Protein AF-A0A2E5KUP2-F1 (afdb_monomer_lite)

Sequence (102 aa):
MGLCLLFLVRRNLLQVDMTFPLFLGIVILGFASMSDTFIHSVAASLGIVVAPFAIVLIAITLLLALVTLLAIAYSHLRRRQIMLVRYLARLQLDGQEAARKQ

pLDDT: mean 78.61, std 13.16, range [45.0, 93.38]

Structure (mmCIF, N/CA/C/O backbone):
data_AF-A0A2E5KUP2-F1
#
_entry.id   AF-A0A2E5KUP2-F1
#
loop_
_atom_s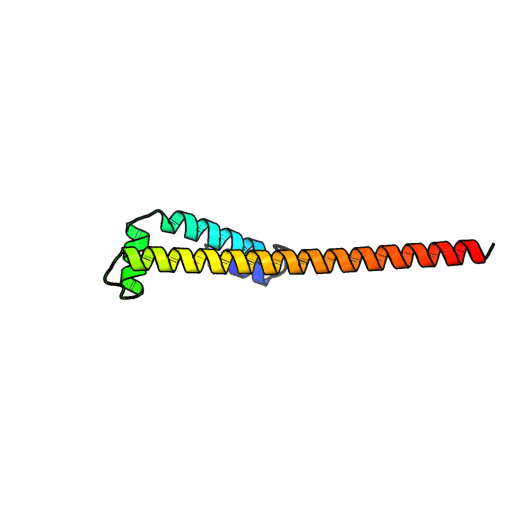ite.group_PDB
_atom_site.id
_atom_site.type_symbol
_atom_site.label_atom_id
_atom_site.label_alt_id
_atom_site.label_comp_id
_atom_site.label_asym_id
_atom_site.label_entity_id
_atom_site.label_seq_id
_atom_site.pdbx_PDB_ins_code
_atom_site.Cartn_x
_atom_site.Cartn_y
_atom_site.Cartn_z
_atom_site.occupancy
_atom_site.B_iso_or_equiv
_atom_site.auth_seq_id
_atom_site.auth_comp_id
_atom_site.auth_asym_id
_atom_site.auth_atom_id
_atom_site.pdbx_PDB_model_num
ATOM 1 N N . MET A 1 1 ? -10.933 -2.515 -19.654 1.0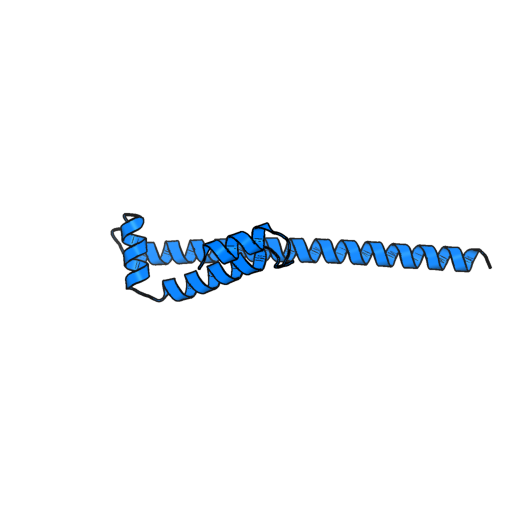0 47.47 1 MET A N 1
ATOM 2 C CA . MET A 1 1 ? -10.966 -3.423 -18.481 1.00 47.47 1 MET A CA 1
ATOM 3 C C . MET A 1 1 ? -10.795 -2.682 -17.148 1.00 47.47 1 MET A C 1
ATOM 5 O O . MET A 1 1 ? -11.661 -2.835 -16.299 1.00 47.47 1 MET A O 1
ATOM 9 N N . GLY A 1 2 ? -9.790 -1.808 -16.965 1.00 50.09 2 GLY A N 1
ATOM 10 C CA . GLY A 1 2 ? -9.592 -1.062 -15.700 1.00 50.09 2 GLY A CA 1
ATOM 11 C C . GLY A 1 2 ? -10.721 -0.095 -15.292 1.00 50.09 2 GLY A C 1
ATOM 12 O O . GLY A 1 2 ? -11.024 0.039 -14.110 1.00 50.09 2 GLY A O 1
ATOM 13 N N . LEU A 1 3 ? -11.422 0.506 -16.262 1.00 55.19 3 LEU A N 1
ATOM 14 C CA . LEU A 1 3 ? -12.580 1.378 -15.998 1.00 55.19 3 LEU A CA 1
ATOM 15 C C . LEU A 1 3 ? -13.778 0.634 -15.385 1.00 55.19 3 LEU A C 1
ATOM 17 O O . LEU A 1 3 ? -14.537 1.225 -14.624 1.00 55.19 3 LEU A O 1
ATOM 21 N N . CYS A 1 4 ? -13.922 -0.667 -15.661 1.00 54.34 4 CYS A N 1
ATOM 22 C CA . CYS A 1 4 ? -15.015 -1.473 -15.114 1.00 54.34 4 CYS A CA 1
ATOM 23 C C . CYS A 1 4 ? -14.808 -1.734 -13.611 1.00 54.34 4 CYS A C 1
ATOM 25 O O . CYS A 1 4 ? -15.742 -1.616 -12.822 1.00 54.34 4 CYS A O 1
ATOM 27 N N . LEU A 1 5 ? -13.556 -1.974 -13.196 1.00 55.44 5 LEU A N 1
ATOM 28 C CA . LEU A 1 5 ? -13.180 -2.117 -11.785 1.00 55.44 5 LEU A CA 1
ATOM 29 C C . LEU A 1 5 ? -13.374 -0.810 -11.002 1.00 55.44 5 LEU A C 1
ATOM 31 O O . LEU A 1 5 ? -13.946 -0.832 -9.915 1.00 55.44 5 LEU A O 1
ATOM 35 N N . LEU A 1 6 ? -12.987 0.337 -11.574 1.00 58.56 6 LEU A N 1
ATOM 36 C CA . LEU A 1 6 ? -13.230 1.652 -10.961 1.00 58.56 6 LEU A CA 1
ATOM 37 C C . LEU A 1 6 ? -14.729 1.958 -10.802 1.00 58.56 6 LEU A C 1
ATOM 39 O O . LEU A 1 6 ? -15.139 2.547 -9.800 1.00 58.56 6 LEU A O 1
ATOM 43 N N . PHE A 1 7 ? -15.558 1.525 -11.756 1.00 56.75 7 PHE A N 1
ATOM 44 C CA . PHE A 1 7 ? -17.008 1.709 -11.694 1.00 56.75 7 PHE A CA 1
ATOM 45 C C . PHE A 1 7 ? -17.673 0.822 -10.627 1.00 56.75 7 PHE A C 1
ATOM 47 O O . PHE A 1 7 ? -18.587 1.270 -9.934 1.00 56.75 7 PHE A O 1
ATOM 54 N N . LEU A 1 8 ? -17.180 -0.406 -10.433 1.00 54.47 8 LEU A N 1
ATOM 55 C CA . LEU A 1 8 ? -17.645 -1.332 -9.391 1.00 54.47 8 LEU A CA 1
ATOM 56 C C . LEU A 1 8 ? -17.276 -0.866 -7.973 1.00 54.47 8 LEU A C 1
ATOM 58 O O . LEU A 1 8 ? -18.114 -0.949 -7.075 1.00 54.47 8 LEU A O 1
ATOM 62 N N . VAL A 1 9 ? -16.081 -0.294 -7.784 1.00 53.50 9 VAL A N 1
ATOM 63 C CA . VAL A 1 9 ? -15.649 0.300 -6.502 1.00 53.50 9 VAL A CA 1
ATOM 64 C C . VAL A 1 9 ? -16.525 1.498 -6.117 1.00 53.50 9 VAL A C 1
ATOM 66 O O . VAL A 1 9 ? -16.926 1.630 -4.963 1.00 53.50 9 VAL A O 1
ATOM 69 N N . ARG A 1 10 ? -16.903 2.347 -7.084 1.00 55.31 10 ARG A N 1
ATOM 70 C CA . ARG A 1 10 ? -17.755 3.525 -6.833 1.00 55.31 10 ARG A CA 1
ATOM 71 C C . ARG A 1 10 ? -19.186 3.164 -6.419 1.00 55.31 10 ARG A C 1
ATOM 73 O O . ARG A 1 10 ? -19.869 3.983 -5.811 1.00 55.31 10 ARG A O 1
ATOM 80 N N . ARG A 1 11 ? -19.648 1.953 -6.742 1.00 53.50 11 ARG A N 1
ATOM 81 C CA . ARG A 1 11 ? -21.035 1.521 -6.520 1.00 53.50 11 ARG A CA 1
ATOM 82 C C . ARG A 1 11 ? -21.285 0.890 -5.147 1.00 53.50 11 ARG A C 1
ATOM 84 O O . ARG A 1 11 ? -22.396 0.434 -4.907 1.00 53.50 11 ARG A O 1
ATOM 91 N N . ASN A 1 12 ? -20.285 0.876 -4.258 1.00 49.59 12 ASN A N 1
ATOM 92 C CA . ASN A 1 12 ? -20.403 0.420 -2.863 1.00 49.59 12 ASN A CA 1
ATOM 93 C C . ASN A 1 12 ? -20.930 -1.029 -2.696 1.00 49.59 12 ASN A C 1
ATOM 95 O O . ASN A 1 12 ? -21.334 -1.421 -1.607 1.00 49.59 12 ASN A O 1
ATOM 99 N N . LEU A 1 13 ? -20.937 -1.825 -3.775 1.00 45.88 13 LEU A N 1
ATOM 100 C CA . LEU A 1 13 ? -21.464 -3.201 -3.823 1.00 45.88 13 LEU A CA 1
ATOM 101 C C . LEU A 1 13 ? -20.450 -4.249 -3.354 1.00 45.88 13 LEU A C 1
ATOM 103 O O . LEU A 1 13 ? -20.794 -5.398 -3.105 1.00 45.88 13 LEU A O 1
ATOM 107 N N . LEU A 1 14 ? -19.200 -3.834 -3.209 1.00 45.00 14 LEU A N 1
ATOM 108 C CA . LEU A 1 14 ? -18.123 -4.610 -2.637 1.00 45.00 14 LEU A CA 1
ATOM 109 C C . LEU A 1 14 ? -17.546 -3.741 -1.524 1.00 45.00 14 LEU A C 1
ATOM 111 O O . LEU A 1 14 ? -16.961 -2.697 -1.807 1.00 45.00 14 LEU A O 1
ATOM 115 N N . GLN A 1 15 ? -17.671 -4.174 -0.267 1.00 50.50 15 GLN A N 1
ATOM 116 C CA . GLN A 1 15 ? -16.811 -3.730 0.840 1.00 50.50 15 GLN A CA 1
ATOM 117 C C . GLN A 1 15 ? -15.359 -4.189 0.595 1.00 50.50 15 GLN A C 1
ATOM 119 O O . GLN A 1 15 ? -14.704 -4.777 1.450 1.00 50.50 15 GLN A O 1
ATOM 124 N N . VAL A 1 16 ? -14.846 -3.971 -0.612 1.00 52.62 16 VAL A N 1
ATOM 125 C CA . VAL A 1 16 ? -13.433 -4.081 -0.914 1.00 52.62 16 VAL A CA 1
ATOM 126 C C . VAL A 1 16 ? -12.848 -2.804 -0.342 1.00 52.62 16 VAL A C 1
ATOM 128 O O . VAL A 1 16 ? -12.854 -1.752 -0.979 1.00 52.62 16 VAL A O 1
ATOM 131 N N . ASP A 1 17 ? -12.467 -2.905 0.933 1.00 62.03 17 ASP A N 1
ATOM 132 C CA . ASP A 1 17 ? -11.634 -1.958 1.666 1.00 62.03 17 ASP A CA 1
ATOM 133 C C . ASP A 1 17 ? -10.674 -1.273 0.669 1.00 62.03 17 ASP A C 1
ATOM 135 O O . ASP A 1 17 ? -9.983 -1.960 -0.087 1.00 62.03 17 ASP A O 1
ATOM 139 N N . MET A 1 18 ? -10.645 0.068 0.613 1.00 63.12 18 MET A N 1
ATOM 140 C CA . MET A 1 18 ? -9.830 0.822 -0.366 1.00 63.12 18 MET A CA 1
ATOM 141 C C . MET A 1 18 ? -8.331 0.455 -0.336 1.00 63.12 18 MET A C 1
ATOM 143 O O . MET A 1 18 ? -7.587 0.760 -1.266 1.00 63.12 18 MET A O 1
ATOM 147 N N . THR A 1 19 ? -7.896 -0.241 0.711 1.00 68.81 19 THR A N 1
ATOM 148 C CA . THR A 1 19 ? -6.603 -0.911 0.860 1.00 68.81 19 THR A CA 1
ATOM 149 C C . THR A 1 19 ? -6.345 -1.987 -0.204 1.00 68.81 19 THR A C 1
ATOM 151 O O . THR A 1 19 ? -5.204 -2.149 -0.616 1.00 68.81 19 THR A O 1
ATOM 154 N N . PHE A 1 20 ? -7.353 -2.708 -0.702 1.00 73.50 20 PHE A N 1
ATOM 155 C CA . PHE A 1 20 ? -7.150 -3.799 -1.665 1.00 73.50 20 PHE A CA 1
ATOM 156 C C . PHE A 1 20 ? -6.753 -3.316 -3.076 1.00 73.50 20 PHE A C 1
ATOM 158 O O . PHE A 1 20 ? -5.765 -3.827 -3.606 1.00 73.50 20 PHE A O 1
ATOM 165 N N . PRO A 1 21 ? -7.409 -2.305 -3.686 1.00 80.12 21 PRO A N 1
ATOM 166 C CA . PRO A 1 21 ? -6.932 -1.713 -4.937 1.00 80.12 21 PRO A CA 1
ATOM 167 C C . PRO A 1 21 ? -5.525 -1.118 -4.814 1.00 80.12 21 PRO A C 1
ATOM 169 O O . PRO A 1 21 ? -4.715 -1.267 -5.726 1.00 80.12 21 PRO A O 1
ATOM 172 N N . LEU A 1 22 ? -5.219 -0.480 -3.677 1.00 76.94 22 LEU A N 1
ATOM 173 C CA . LEU A 1 22 ? -3.885 0.055 -3.388 1.00 76.94 22 LEU A CA 1
ATOM 174 C C . LEU A 1 22 ? -2.836 -1.057 -3.298 1.00 76.94 22 LEU A C 1
ATOM 176 O O . LEU A 1 22 ? -1.777 -0.948 -3.910 1.00 76.94 22 LEU A O 1
ATOM 180 N N . PHE A 1 23 ? -3.142 -2.144 -2.590 1.00 80.06 23 PHE A N 1
ATOM 181 C CA . PHE A 1 23 ? -2.273 -3.313 -2.499 1.00 80.06 23 PHE A CA 1
ATOM 182 C C . PHE A 1 23 ? -2.002 -3.920 -3.879 1.00 80.06 23 PHE A C 1
ATOM 184 O O . PHE A 1 23 ? -0.849 -4.144 -4.238 1.00 80.06 23 PHE A O 1
ATOM 191 N N . LEU A 1 24 ? -3.049 -4.120 -4.684 1.00 83.25 24 LEU A N 1
ATOM 192 C CA . LEU A 1 24 ? -2.906 -4.645 -6.040 1.00 83.25 24 LEU A CA 1
ATOM 193 C C . LEU A 1 24 ? -2.042 -3.722 -6.914 1.00 83.25 24 LEU A C 1
ATOM 195 O O . LEU A 1 24 ? -1.185 -4.202 -7.651 1.00 83.25 24 LEU A O 1
ATOM 199 N N . GLY A 1 25 ? -2.225 -2.404 -6.792 1.00 84.81 25 GLY A N 1
ATOM 200 C CA . GLY A 1 25 ? -1.396 -1.409 -7.471 1.00 84.81 25 GLY A CA 1
ATOM 201 C C . GLY A 1 25 ? 0.083 -1.516 -7.095 1.00 84.81 25 GLY A C 1
ATOM 202 O O . GLY A 1 25 ? 0.931 -1.509 -7.982 1.00 84.81 25 GLY A O 1
ATOM 203 N N . ILE A 1 26 ? 0.393 -1.690 -5.806 1.00 83.94 26 ILE A N 1
ATOM 204 C CA . ILE A 1 26 ? 1.769 -1.884 -5.319 1.00 83.94 26 ILE A CA 1
ATOM 205 C C . ILE A 1 26 ? 2.369 -3.177 -5.880 1.00 83.94 26 ILE A C 1
ATOM 207 O O . ILE A 1 26 ? 3.508 -3.164 -6.338 1.00 83.94 26 ILE A O 1
ATOM 211 N N . VAL A 1 27 ? 1.613 -4.278 -5.887 1.00 85.06 27 VAL A N 1
ATOM 212 C CA . VAL A 1 27 ? 2.079 -5.566 -6.426 1.00 85.06 27 VAL A CA 1
ATOM 213 C C . VAL A 1 27 ? 2.395 -5.447 -7.916 1.00 85.06 27 VAL A C 1
ATOM 215 O O . VAL A 1 27 ? 3.487 -5.817 -8.341 1.00 85.06 27 VAL A O 1
ATOM 218 N N . ILE A 1 28 ? 1.477 -4.882 -8.704 1.00 86.88 28 ILE A N 1
ATOM 219 C CA . ILE A 1 28 ? 1.678 -4.678 -10.145 1.00 86.88 28 ILE A CA 1
ATOM 220 C C . ILE A 1 28 ? 2.886 -3.773 -10.393 1.00 86.88 28 ILE A C 1
ATOM 222 O O . ILE A 1 28 ? 3.710 -4.087 -11.248 1.00 86.88 28 ILE A O 1
ATOM 226 N N . LEU A 1 29 ? 3.018 -2.681 -9.637 1.00 86.38 29 LEU A N 1
ATOM 227 C CA . LEU A 1 29 ? 4.147 -1.763 -9.763 1.00 86.38 29 LEU A CA 1
ATOM 228 C C . LEU A 1 29 ? 5.474 -2.439 -9.388 1.00 86.38 29 LEU A C 1
ATOM 230 O O . LEU A 1 29 ? 6.474 -2.226 -10.065 1.00 86.38 29 LEU A O 1
ATOM 234 N N . GLY A 1 30 ? 5.477 -3.291 -8.361 1.00 85.81 30 GLY A N 1
ATOM 235 C CA . GLY A 1 30 ? 6.632 -4.095 -7.969 1.00 85.81 30 GLY A CA 1
ATOM 236 C C . GLY A 1 30 ? 7.072 -5.049 -9.079 1.00 85.81 30 GLY A C 1
ATOM 237 O O . GLY A 1 30 ? 8.240 -5.047 -9.458 1.00 85.81 30 GLY A O 1
ATOM 238 N N . PHE A 1 31 ? 6.139 -5.793 -9.677 1.00 86.88 31 PHE A N 1
ATOM 239 C CA . PHE A 1 31 ? 6.448 -6.656 -10.823 1.00 86.88 31 PHE A CA 1
ATOM 240 C C . PHE A 1 31 ? 6.907 -5.862 -12.049 1.00 86.88 31 PHE A C 1
ATOM 242 O O . PHE A 1 31 ? 7.883 -6.237 -12.692 1.00 86.88 31 PHE A O 1
ATOM 249 N N . ALA A 1 32 ? 6.248 -4.743 -12.355 1.00 85.62 32 ALA A N 1
ATOM 250 C CA . ALA A 1 32 ? 6.644 -3.876 -13.458 1.00 85.62 32 ALA A CA 1
ATOM 251 C C . ALA A 1 32 ? 8.060 -3.316 -13.250 1.00 85.62 32 ALA A C 1
ATOM 253 O O . ALA A 1 32 ? 8.838 -3.258 -14.196 1.00 85.62 32 ALA A O 1
ATOM 254 N N . SER A 1 33 ? 8.435 -2.992 -12.007 1.00 85.00 33 SER A N 1
ATOM 255 C CA . SER A 1 33 ? 9.767 -2.475 -11.671 1.00 85.00 33 SER A CA 1
ATOM 256 C C . SER A 1 33 ? 10.916 -3.460 -11.907 1.00 85.00 33 SER A C 1
ATOM 258 O O . SER A 1 33 ? 12.061 -3.030 -11.956 1.00 85.00 33 SER A O 1
ATOM 260 N N . MET A 1 34 ? 10.638 -4.755 -12.095 1.00 86.94 34 MET A N 1
ATOM 261 C CA . MET A 1 34 ? 11.653 -5.753 -12.461 1.00 86.94 34 MET A CA 1
ATOM 262 C C . MET A 1 34 ? 11.984 -5.757 -13.959 1.00 86.94 34 MET A C 1
ATOM 264 O O . MET A 1 34 ? 12.911 -6.439 -14.383 1.00 86.94 34 MET A O 1
ATOM 268 N N . SER A 1 35 ? 11.210 -5.041 -14.775 1.00 88.25 35 SER A N 1
ATOM 269 C CA . SER A 1 35 ? 11.393 -4.992 -16.219 1.00 88.25 35 SER A CA 1
ATOM 270 C C . SER A 1 35 ? 12.236 -3.784 -16.625 1.00 88.25 35 SER A C 1
ATOM 272 O O . SER A 1 35 ? 11.842 -2.638 -16.395 1.00 88.25 35 SER A O 1
ATOM 274 N N . ASP A 1 36 ? 13.360 -4.026 -17.305 1.00 85.44 36 ASP A N 1
ATOM 275 C CA . ASP A 1 36 ? 14.221 -2.952 -17.815 1.00 85.44 36 ASP A CA 1
ATOM 276 C C . ASP A 1 36 ? 13.469 -2.000 -18.750 1.00 85.44 36 ASP A C 1
ATOM 278 O O . ASP A 1 36 ? 13.659 -0.785 -18.680 1.00 85.44 36 ASP A O 1
ATOM 282 N N . THR A 1 37 ? 12.560 -2.514 -19.584 1.00 87.50 37 THR A N 1
ATOM 283 C CA . THR A 1 37 ? 11.751 -1.687 -20.492 1.00 87.50 37 THR A CA 1
ATOM 284 C C . THR A 1 37 ? 10.806 -0.761 -19.732 1.00 87.50 37 THR A C 1
ATOM 286 O O . THR A 1 37 ? 10.647 0.398 -20.118 1.00 87.50 37 THR A O 1
ATOM 289 N N . PHE A 1 38 ? 10.225 -1.224 -18.624 1.00 86.06 38 PHE A N 1
ATOM 290 C CA . PHE A 1 38 ? 9.410 -0.380 -17.754 1.00 86.06 38 PHE A CA 1
ATOM 291 C C . PHE A 1 38 ? 10.254 0.705 -17.082 1.00 86.06 38 PHE A C 1
ATOM 293 O O . PHE A 1 38 ? 9.879 1.875 -17.131 1.00 86.06 38 PHE A O 1
ATOM 300 N N . ILE A 1 39 ? 11.417 0.347 -16.523 1.00 85.00 39 ILE A N 1
ATOM 301 C CA . ILE A 1 39 ? 12.337 1.312 -15.901 1.00 85.00 39 ILE A CA 1
ATOM 302 C C . ILE A 1 39 ? 12.734 2.396 -16.908 1.00 85.00 39 ILE A C 1
ATOM 304 O O . ILE A 1 39 ? 12.654 3.579 -16.586 1.00 85.00 39 ILE A O 1
ATOM 308 N N . HIS A 1 40 ? 13.101 2.016 -18.135 1.00 86.00 40 HIS A N 1
ATOM 309 C CA . HIS A 1 40 ? 13.495 2.967 -19.177 1.00 86.00 40 HIS A CA 1
ATOM 310 C C . HIS A 1 40 ? 12.321 3.834 -19.639 1.00 86.00 40 HIS A C 1
ATOM 312 O O . HIS A 1 40 ? 12.493 5.034 -19.839 1.00 86.00 40 HIS A O 1
ATOM 318 N N . SER A 1 41 ? 11.115 3.269 -19.755 1.00 85.75 41 SER A N 1
ATOM 319 C CA . SER A 1 41 ? 9.909 4.033 -20.092 1.00 85.75 41 SER A CA 1
ATOM 320 C C . SER A 1 41 ? 9.567 5.063 -19.014 1.00 85.75 41 SER A C 1
ATOM 322 O O . SER A 1 41 ? 9.232 6.204 -19.333 1.00 85.75 41 SER A O 1
ATOM 324 N N . VAL A 1 42 ? 9.654 4.678 -17.739 1.00 83.88 42 VAL A N 1
ATOM 325 C CA . VAL A 1 42 ? 9.399 5.575 -16.607 1.00 83.88 42 VAL A CA 1
ATOM 326 C C . VAL A 1 42 ? 10.493 6.640 -16.521 1.00 83.88 42 VAL A C 1
ATOM 328 O O . VAL A 1 42 ? 10.175 7.823 -16.413 1.00 83.88 42 VAL A O 1
ATOM 331 N N . ALA A 1 43 ? 11.764 6.256 -16.658 1.00 85.12 43 ALA A N 1
ATOM 332 C CA . ALA A 1 43 ? 12.894 7.181 -16.689 1.00 85.12 43 ALA A CA 1
ATOM 333 C C . ALA A 1 43 ? 12.744 8.225 -17.804 1.00 85.12 43 ALA A C 1
ATOM 335 O O . ALA A 1 43 ? 12.856 9.420 -17.537 1.00 85.12 43 ALA A O 1
ATOM 336 N N . ALA A 1 44 ? 12.403 7.792 -19.023 1.00 85.38 44 ALA A N 1
ATOM 337 C CA . ALA A 1 44 ? 12.160 8.679 -20.156 1.00 85.38 44 ALA A CA 1
ATOM 338 C C . ALA A 1 44 ? 10.986 9.634 -19.896 1.00 85.38 44 ALA A C 1
ATOM 340 O O . ALA A 1 44 ? 11.100 10.828 -20.164 1.00 85.38 44 ALA A O 1
ATOM 341 N N . SER A 1 45 ? 9.886 9.141 -19.312 1.00 84.94 45 SER A N 1
ATOM 342 C CA . SER A 1 45 ? 8.725 9.979 -18.973 1.00 84.94 45 SER A CA 1
ATOM 343 C C . SER A 1 45 ? 9.029 11.042 -17.911 1.00 84.94 45 SER A C 1
ATOM 345 O O . SER A 1 45 ? 8.433 12.115 -17.921 1.00 84.94 45 SER A O 1
ATOM 347 N N . LEU A 1 46 ? 9.980 10.759 -17.018 1.00 81.81 46 LEU A N 1
ATOM 348 C CA . LEU A 1 46 ? 10.426 11.661 -15.958 1.00 81.81 46 LEU A CA 1
ATOM 349 C C . LEU A 1 46 ? 11.609 12.547 -16.389 1.00 81.81 46 LEU A C 1
ATOM 351 O O . LEU A 1 46 ? 12.086 13.348 -15.590 1.00 81.81 46 LEU A O 1
ATOM 355 N N . GLY A 1 47 ? 12.105 12.402 -17.625 1.00 81.25 47 GLY A N 1
ATOM 356 C CA . GLY A 1 47 ? 13.283 13.124 -18.117 1.00 81.25 47 GLY A CA 1
ATOM 357 C C . GLY A 1 47 ? 14.594 12.719 -17.430 1.00 81.25 47 GLY A C 1
ATOM 358 O O . GLY A 1 47 ? 15.552 13.491 -17.414 1.00 81.25 47 GLY A O 1
ATOM 359 N N . ILE A 1 48 ? 14.652 11.525 -16.835 1.00 79.81 48 ILE A N 1
ATOM 360 C CA . ILE A 1 48 ? 15.820 11.030 -16.104 1.00 79.81 48 ILE A CA 1
ATOM 361 C C . ILE A 1 48 ? 16.801 10.406 -17.098 1.00 79.81 48 ILE A C 1
ATOM 363 O O . ILE A 1 48 ? 16.548 9.346 -17.664 1.00 79.81 48 ILE A O 1
ATOM 367 N N . VAL A 1 49 ? 17.955 11.051 -17.268 1.00 70.38 49 VAL A N 1
ATOM 368 C CA . VAL A 1 49 ? 19.020 10.616 -18.194 1.00 70.38 49 VAL A CA 1
ATOM 369 C C . VAL A 1 49 ? 19.781 9.386 -17.671 1.00 70.38 49 VAL A C 1
ATOM 371 O O . VAL A 1 49 ? 20.364 8.632 -18.443 1.00 70.38 49 VAL A O 1
ATOM 374 N N . VAL A 1 50 ? 19.770 9.158 -16.355 1.00 74.44 50 VAL A N 1
ATOM 375 C CA . VAL A 1 50 ? 20.579 8.128 -15.686 1.00 74.44 50 VAL A CA 1
ATOM 376 C C . VAL A 1 50 ? 19.667 7.054 -15.084 1.00 74.44 50 VAL A C 1
ATOM 378 O O . VAL A 1 50 ? 19.047 7.268 -14.043 1.00 74.44 50 VAL A O 1
ATOM 381 N N . ALA A 1 51 ? 19.607 5.880 -15.723 1.00 71.31 51 ALA A N 1
ATOM 382 C CA . ALA A 1 51 ? 18.727 4.765 -15.345 1.00 71.31 51 ALA A CA 1
ATOM 383 C C . ALA A 1 51 ? 18.763 4.364 -13.845 1.00 71.31 51 ALA A C 1
ATOM 385 O O . ALA A 1 51 ? 17.692 4.143 -13.275 1.00 71.31 51 ALA A O 1
ATOM 386 N N . PRO A 1 52 ? 19.923 4.350 -13.149 1.00 78.38 52 PRO A N 1
ATOM 387 C CA . PRO A 1 52 ? 19.979 4.100 -11.705 1.00 78.38 52 PRO A CA 1
ATOM 388 C C . PRO A 1 52 ? 19.087 5.013 -10.852 1.00 78.38 52 PRO A C 1
ATOM 390 O O . PRO A 1 52 ? 18.485 4.554 -9.883 1.00 78.38 52 PRO A O 1
ATOM 393 N N . PHE A 1 53 ? 18.953 6.295 -11.208 1.00 80.12 53 PHE A N 1
ATOM 394 C CA . PHE A 1 53 ? 18.125 7.232 -10.441 1.00 80.12 53 PHE A CA 1
ATOM 395 C C . PHE A 1 53 ? 16.632 6.920 -10.561 1.00 80.12 53 PHE A C 1
ATOM 397 O O . PHE A 1 53 ? 15.891 7.106 -9.595 1.00 80.12 53 PHE A O 1
ATOM 404 N N . ALA A 1 54 ? 16.188 6.402 -11.709 1.00 81.12 54 ALA A N 1
ATOM 405 C CA . ALA A 1 54 ? 14.802 5.990 -11.896 1.00 81.12 54 ALA A CA 1
ATOM 406 C C . ALA A 1 54 ? 14.446 4.805 -10.988 1.00 81.12 54 ALA A C 1
ATOM 408 O O . ALA A 1 54 ? 13.386 4.807 -10.367 1.00 81.12 54 ALA A O 1
ATOM 409 N N . ILE A 1 55 ? 15.360 3.841 -10.835 1.00 83.12 55 ILE A N 1
ATOM 410 C CA . ILE A 1 55 ? 15.179 2.695 -9.932 1.00 83.12 55 ILE A CA 1
ATOM 411 C C . ILE A 1 55 ? 15.033 3.171 -8.482 1.00 83.12 55 ILE A C 1
ATOM 413 O O . ILE A 1 55 ? 14.111 2.749 -7.786 1.00 83.12 55 ILE A O 1
ATOM 417 N N . VAL A 1 56 ? 15.893 4.094 -8.037 1.00 86.56 56 VAL A N 1
ATOM 418 C CA . VAL A 1 56 ? 15.819 4.665 -6.680 1.00 86.56 56 VAL A CA 1
ATOM 419 C C . VAL A 1 56 ? 14.485 5.381 -6.453 1.00 86.56 56 VAL A C 1
ATOM 421 O O . VAL A 1 56 ? 13.848 5.182 -5.420 1.00 86.56 56 VAL A O 1
ATOM 424 N N . LEU A 1 57 ? 14.016 6.168 -7.422 1.00 83.94 57 LEU A N 1
ATOM 425 C CA . LEU A 1 57 ? 12.722 6.854 -7.341 1.00 83.94 57 LEU A CA 1
ATOM 426 C C . LEU A 1 57 ? 11.537 5.883 -7.289 1.00 83.94 57 LEU A C 1
ATOM 428 O O . LEU A 1 57 ? 10.622 6.072 -6.482 1.00 83.94 57 LEU A O 1
ATOM 432 N N . ILE A 1 58 ? 11.562 4.826 -8.104 1.00 86.38 58 ILE A N 1
ATOM 433 C CA . ILE A 1 58 ? 10.545 3.766 -8.081 1.00 86.38 58 ILE A CA 1
ATOM 434 C C . ILE A 1 58 ? 10.541 3.077 -6.712 1.00 86.38 58 ILE A C 1
ATOM 436 O O . ILE A 1 58 ? 9.475 2.890 -6.124 1.00 86.38 58 ILE A O 1
ATOM 440 N N . ALA A 1 59 ? 11.718 2.774 -6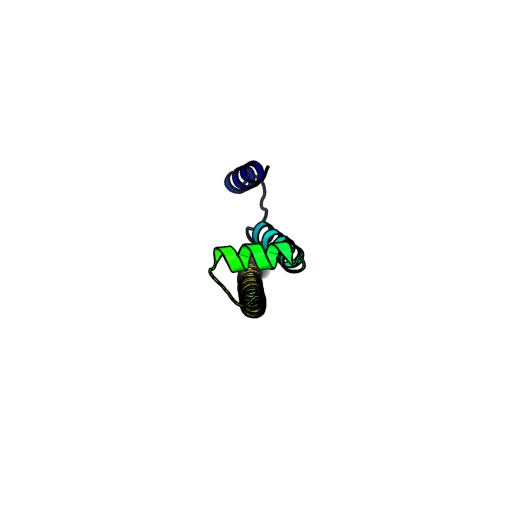.163 1.00 86.81 59 ALA A N 1
ATOM 441 C CA . ALA A 1 59 ? 11.852 2.168 -4.844 1.00 86.81 59 ALA A CA 1
ATOM 442 C C . ALA A 1 59 ? 11.295 3.073 -3.732 1.00 86.81 59 ALA A C 1
ATOM 444 O O . ALA A 1 59 ? 10.495 2.611 -2.922 1.00 86.81 59 ALA A O 1
ATOM 445 N N . ILE A 1 60 ? 11.641 4.368 -3.719 1.00 88.88 60 ILE A N 1
ATOM 446 C CA . ILE A 1 60 ? 11.097 5.346 -2.757 1.00 88.88 60 ILE A CA 1
ATOM 447 C C . ILE A 1 60 ? 9.570 5.417 -2.862 1.00 88.88 60 ILE A C 1
ATOM 449 O O . ILE A 1 60 ? 8.873 5.409 -1.846 1.00 88.88 60 ILE A O 1
ATOM 453 N N . THR A 1 61 ? 9.041 5.441 -4.085 1.00 87.31 61 THR A N 1
ATOM 454 C CA . THR A 1 61 ? 7.596 5.489 -4.339 1.00 87.31 61 THR A CA 1
ATOM 455 C C . THR A 1 61 ? 6.890 4.244 -3.802 1.00 87.31 61 THR A C 1
ATOM 457 O O . THR A 1 61 ? 5.875 4.361 -3.114 1.00 87.31 61 THR A O 1
ATOM 460 N N . LEU A 1 62 ? 7.444 3.053 -4.056 1.00 87.88 62 LEU A N 1
ATOM 461 C CA . LEU A 1 62 ? 6.928 1.792 -3.517 1.00 87.88 62 LEU A CA 1
ATOM 462 C C . LEU A 1 62 ? 6.941 1.786 -1.985 1.00 87.88 62 LEU A C 1
ATOM 464 O O . LEU A 1 62 ? 5.963 1.375 -1.361 1.00 87.88 62 LEU A O 1
ATOM 468 N N . LEU A 1 63 ? 8.017 2.284 -1.378 1.00 90.19 63 LEU A N 1
ATOM 469 C CA . LEU A 1 63 ? 8.182 2.323 0.073 1.00 90.19 63 LEU A CA 1
ATOM 470 C C . LEU A 1 63 ? 7.157 3.268 0.724 1.00 90.19 63 LEU A C 1
ATOM 472 O O . LEU A 1 63 ? 6.481 2.884 1.678 1.00 90.19 63 LEU A O 1
ATOM 476 N N . LEU A 1 64 ? 6.956 4.462 0.159 1.00 89.69 64 LEU A N 1
ATOM 477 C CA . LEU A 1 64 ? 5.924 5.410 0.597 1.00 89.69 64 LEU A CA 1
ATOM 478 C C . LEU A 1 64 ? 4.508 4.841 0.457 1.00 89.69 64 LEU A C 1
ATOM 480 O O . LEU A 1 64 ? 3.684 4.982 1.368 1.00 89.69 64 LEU A O 1
ATOM 484 N N . ALA A 1 65 ? 4.223 4.179 -0.665 1.00 84.81 65 ALA A N 1
ATOM 485 C CA . ALA A 1 65 ? 2.935 3.538 -0.895 1.00 84.81 65 ALA A CA 1
ATOM 486 C C . ALA A 1 65 ? 2.674 2.429 0.135 1.00 84.81 65 ALA A C 1
ATOM 488 O O . ALA A 1 65 ? 1.577 2.347 0.688 1.00 84.81 65 ALA A O 1
ATOM 489 N N . LEU A 1 66 ? 3.693 1.628 0.457 1.00 86.56 66 LEU A N 1
ATOM 490 C CA . LEU A 1 66 ? 3.604 0.559 1.449 1.00 86.56 66 LEU A CA 1
ATOM 491 C C . LEU A 1 66 ? 3.383 1.099 2.869 1.00 86.56 66 LEU A C 1
ATOM 493 O O . LEU A 1 66 ? 2.509 0.606 3.580 1.00 86.56 66 LEU A O 1
ATOM 497 N N . VAL A 1 67 ? 4.108 2.148 3.270 1.00 88.12 67 VAL A N 1
ATOM 498 C CA . VAL A 1 67 ? 3.907 2.811 4.573 1.00 88.12 67 VAL A CA 1
ATOM 499 C C . VAL A 1 67 ? 2.491 3.378 4.680 1.00 88.12 67 VAL A C 1
ATOM 501 O O . VAL A 1 67 ? 1.826 3.210 5.702 1.00 88.12 67 VAL A O 1
ATOM 504 N N . THR A 1 68 ? 1.997 3.997 3.609 1.00 86.62 68 THR A N 1
ATOM 505 C CA . THR A 1 68 ? 0.643 4.561 3.560 1.00 86.62 68 THR A CA 1
ATOM 506 C C . THR A 1 68 ? -0.418 3.465 3.662 1.00 86.62 68 THR A C 1
ATOM 508 O O . THR A 1 68 ? -1.364 3.588 4.443 1.00 86.62 68 THR A O 1
ATOM 511 N N . LEU A 1 69 ? -0.242 2.358 2.933 1.00 83.75 69 LEU A N 1
ATOM 512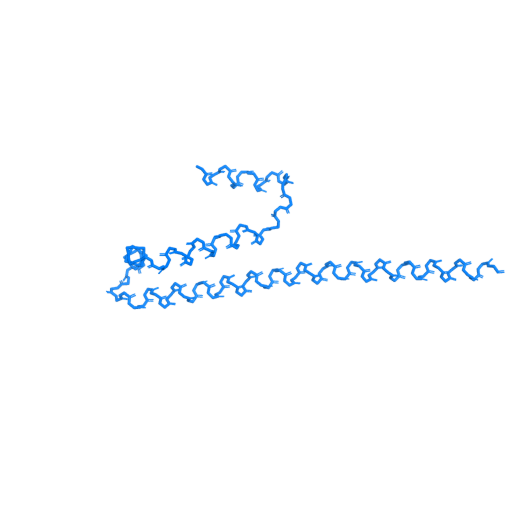 C CA . LEU A 1 69 ? -1.107 1.182 3.016 1.00 83.75 69 LEU A CA 1
ATOM 513 C C . LEU A 1 69 ? -1.175 0.652 4.455 1.00 83.75 69 LEU A C 1
ATOM 515 O O 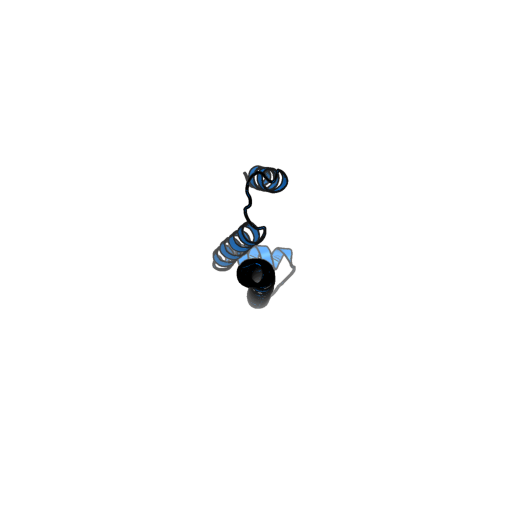. LEU A 1 69 ? -2.260 0.382 4.974 1.00 83.75 69 LEU A O 1
ATOM 519 N N . LEU A 1 70 ? -0.020 0.548 5.112 1.00 83.62 70 LEU A N 1
ATOM 520 C CA . LEU A 1 70 ? 0.084 0.050 6.478 1.00 83.62 70 LEU A CA 1
ATOM 521 C C . LEU A 1 70 ? -0.596 0.993 7.481 1.00 83.62 70 LEU A C 1
ATOM 523 O O . LEU A 1 70 ? -1.321 0.536 8.365 1.00 83.62 70 LEU A O 1
ATOM 527 N N . ALA A 1 71 ? -0.435 2.308 7.312 1.00 82.25 71 ALA A N 1
ATOM 528 C CA . ALA A 1 71 ? -1.090 3.315 8.144 1.00 82.25 71 ALA A CA 1
ATOM 529 C C . ALA A 1 71 ? -2.625 3.266 8.022 1.00 82.25 71 ALA A C 1
ATOM 531 O O . ALA A 1 71 ? -3.339 3.359 9.029 1.00 82.25 71 ALA A O 1
ATOM 532 N N . ILE A 1 72 ? -3.145 3.069 6.805 1.00 82.06 72 ILE A N 1
ATOM 533 C CA . ILE A 1 72 ? -4.583 2.888 6.562 1.00 82.06 72 ILE A CA 1
ATOM 534 C C . ILE A 1 72 ? -5.067 1.597 7.230 1.00 82.06 72 ILE A C 1
ATOM 536 O O . ILE A 1 72 ? -6.032 1.628 7.996 1.00 82.06 72 ILE A O 1
ATOM 540 N N . ALA A 1 73 ? -4.373 0.477 7.007 1.00 79.06 73 ALA A N 1
ATOM 541 C CA . ALA A 1 73 ? -4.731 -0.814 7.592 1.00 79.06 73 ALA A CA 1
ATOM 542 C C . ALA A 1 73 ? -4.764 -0.760 9.130 1.00 79.06 73 ALA A C 1
ATOM 544 O O . ALA A 1 73 ? -5.743 -1.186 9.752 1.00 79.06 73 ALA A O 1
ATOM 545 N N . TYR A 1 74 ? -3.746 -0.157 9.748 1.00 81.19 74 TYR A N 1
ATOM 546 C CA . TYR A 1 74 ? -3.694 0.053 11.194 1.00 81.19 74 TYR A CA 1
ATOM 547 C C . TYR A 1 74 ? -4.859 0.914 11.694 1.00 81.19 74 TYR A C 1
ATOM 549 O O . TYR A 1 74 ? -5.508 0.581 12.687 1.00 81.19 74 TYR A O 1
ATOM 557 N N . SER A 1 75 ? -5.182 1.994 10.981 1.00 82.38 75 SER A N 1
ATOM 558 C CA . SER A 1 75 ? -6.297 2.878 11.335 1.00 82.38 75 SER A CA 1
ATOM 559 C C . SER A 1 75 ? -7.642 2.145 11.316 1.00 82.38 75 SER A C 1
ATOM 561 O O . SER A 1 75 ? -8.459 2.327 12.224 1.00 82.38 75 SER A O 1
ATOM 563 N N . HIS A 1 76 ? -7.869 1.281 10.323 1.00 77.94 76 HIS A N 1
ATOM 564 C CA . HIS A 1 76 ? -9.068 0.443 10.243 1.00 77.94 76 HIS A CA 1
ATOM 565 C C . HIS A 1 76 ? -9.133 -0.568 11.395 1.00 77.94 76 HIS A C 1
ATOM 567 O O . HIS A 1 76 ? -10.169 -0.676 12.059 1.00 77.94 76 HIS A O 1
ATOM 573 N N . LEU A 1 77 ? -8.026 -1.258 11.687 1.00 78.88 77 LEU A N 1
ATOM 574 C CA . LEU A 1 77 ? -7.939 -2.202 12.805 1.00 78.88 77 LEU A CA 1
ATOM 575 C C . LEU A 1 77 ? -8.220 -1.521 14.146 1.00 78.88 77 LEU A C 1
ATOM 577 O O . LEU A 1 77 ? -9.049 -2.001 14.918 1.00 78.88 77 LEU A O 1
ATOM 581 N N . ARG A 1 78 ? -7.610 -0.359 14.394 1.00 81.75 78 ARG A N 1
ATOM 582 C CA . ARG A 1 78 ? -7.803 0.401 15.633 1.00 81.75 78 ARG A CA 1
ATOM 583 C C . ARG A 1 78 ? -9.255 0.839 15.819 1.00 81.75 78 ARG A C 1
ATOM 585 O O . ARG A 1 78 ? -9.787 0.748 16.922 1.00 81.75 78 ARG A O 1
ATOM 592 N N . ARG A 1 79 ? -9.936 1.263 14.747 1.00 82.62 79 ARG A N 1
ATOM 593 C CA . ARG A 1 79 ? -11.374 1.593 14.797 1.00 82.62 79 ARG A CA 1
ATOM 594 C C . ARG A 1 79 ? -12.225 0.377 15.169 1.00 82.62 79 ARG A C 1
ATOM 596 O O . ARG A 1 79 ? -13.111 0.503 16.014 1.00 82.62 79 ARG A O 1
ATOM 603 N N . ARG A 1 80 ? -11.937 -0.795 14.590 1.00 83.25 80 ARG A N 1
ATOM 604 C CA . ARG A 1 80 ? -12.634 -2.051 14.923 1.00 83.25 80 ARG A CA 1
ATOM 605 C C . ARG A 1 80 ? -12.396 -2.462 16.375 1.00 83.25 80 ARG A C 1
ATOM 607 O O . ARG A 1 80 ? -13.349 -2.786 17.074 1.00 83.25 80 ARG A O 1
ATOM 614 N N . GLN A 1 81 ? -11.156 -2.372 16.852 1.00 84.88 81 GLN A N 1
ATOM 615 C CA . GLN A 1 81 ? -10.816 -2.665 18.246 1.00 84.88 81 GLN A CA 1
ATOM 616 C C . GLN A 1 81 ? -11.572 -1.755 19.219 1.00 84.88 81 GLN A C 1
ATOM 618 O O . GLN A 1 81 ? -12.188 -2.249 20.157 1.00 84.88 81 GLN A O 1
ATOM 623 N N . ILE A 1 82 ? -11.605 -0.442 18.971 1.00 91.56 82 ILE A N 1
ATOM 624 C CA . ILE A 1 82 ? -12.347 0.503 19.823 1.00 91.56 82 ILE A CA 1
ATOM 625 C C . ILE A 1 82 ? -13.845 0.174 19.841 1.00 91.56 82 ILE A C 1
ATOM 627 O O . ILE A 1 82 ? -14.475 0.248 20.896 1.00 91.56 82 ILE A O 1
ATOM 631 N N . MET A 1 83 ? -14.425 -0.197 18.697 1.00 90.25 83 MET A N 1
ATOM 632 C CA . MET A 1 83 ? -15.831 -0.600 18.624 1.00 90.25 83 MET A CA 1
ATOM 633 C C . MET A 1 83 ? -16.102 -1.848 19.475 1.00 90.25 83 MET A C 1
ATOM 635 O O . MET A 1 83 ? -17.045 -1.845 20.264 1.00 90.25 83 MET A O 1
ATOM 639 N N . LEU A 1 84 ? -15.255 -2.875 19.365 1.00 90.31 84 LEU A N 1
ATOM 640 C CA . LEU A 1 84 ? -15.377 -4.106 20.149 1.00 90.31 84 LEU A CA 1
ATOM 641 C C . LEU A 1 84 ? -15.222 -3.847 21.650 1.00 90.31 84 LEU A C 1
ATOM 643 O O . LEU A 1 84 ? -16.025 -4.337 22.435 1.00 90.31 84 LEU A O 1
ATOM 647 N N . VAL A 1 85 ? -14.250 -3.025 22.053 1.00 93.25 85 VAL A N 1
ATOM 648 C CA . VAL A 1 85 ? -14.056 -2.651 23.463 1.00 93.25 85 VAL A CA 1
ATOM 649 C C . VAL A 1 85 ? -15.284 -1.924 24.011 1.00 93.25 85 VAL A C 1
ATOM 651 O O . VAL A 1 85 ? -15.754 -2.245 25.099 1.00 93.25 85 VAL A O 1
ATOM 654 N N . ARG A 1 86 ? -15.861 -0.985 23.249 1.00 92.56 86 ARG A N 1
ATOM 655 C CA . ARG A 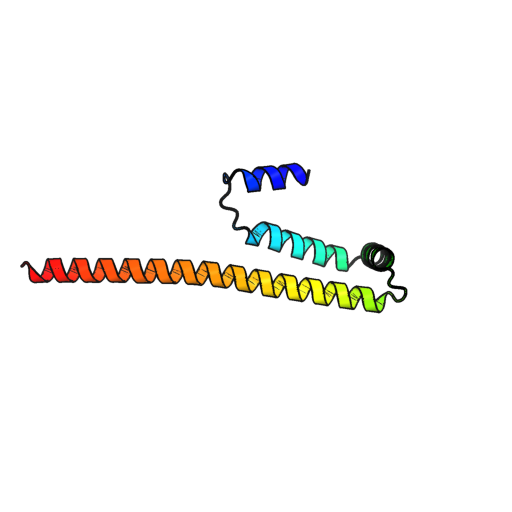1 86 ? -17.101 -0.295 23.647 1.00 92.56 86 ARG A CA 1
ATOM 656 C C . ARG A 1 86 ? -18.286 -1.249 23.762 1.00 92.56 86 ARG A C 1
ATOM 658 O O . ARG A 1 86 ? -19.107 -1.082 24.657 1.00 92.56 86 ARG A O 1
ATOM 665 N N . TYR A 1 87 ? -18.383 -2.222 22.861 1.00 92.81 87 TYR A N 1
ATOM 666 C CA . TYR A 1 87 ? -19.434 -3.233 22.895 1.00 92.81 87 TYR A CA 1
ATOM 667 C C . TYR A 1 87 ? -19.312 -4.136 24.131 1.00 92.81 87 TYR A C 1
ATOM 669 O O . TYR A 1 87 ? -20.289 -4.321 24.851 1.00 92.81 87 TYR A O 1
ATOM 677 N N . LEU A 1 88 ? -18.102 -4.612 24.435 1.00 92.62 88 LEU A N 1
ATOM 678 C CA . LEU A 1 88 ? -17.829 -5.410 25.633 1.00 92.62 88 LEU A CA 1
ATOM 679 C C . LEU A 1 88 ? -18.113 -4.631 26.924 1.00 92.62 88 LEU A C 1
ATOM 681 O O . LEU A 1 88 ? -18.716 -5.179 27.841 1.00 92.62 88 LEU A O 1
ATOM 685 N N . ALA A 1 89 ? -17.742 -3.349 26.981 1.00 92.69 89 ALA A N 1
ATOM 686 C CA . ALA A 1 89 ? -18.022 -2.503 28.139 1.00 92.69 89 ALA A CA 1
ATOM 687 C C . ALA A 1 89 ? -19.531 -2.339 28.396 1.00 92.69 89 ALA A C 1
ATOM 689 O O . ALA A 1 89 ? -19.962 -2.379 29.544 1.00 92.69 89 ALA A O 1
ATOM 690 N N . ARG A 1 90 ? -20.345 -2.202 27.338 1.00 93.38 90 ARG A N 1
ATOM 691 C CA . ARG A 1 90 ? -21.813 -2.151 27.464 1.00 93.38 90 ARG A CA 1
ATOM 692 C C . ARG A 1 90 ? -22.382 -3.458 28.005 1.00 93.38 90 ARG A C 1
ATOM 694 O O . ARG A 1 90 ? -23.113 -3.427 28.982 1.00 93.38 90 ARG A O 1
ATOM 701 N N . LEU A 1 91 ? -21.968 -4.592 27.439 1.00 92.88 91 LEU A N 1
ATOM 702 C CA . LEU A 1 91 ? -22.386 -5.915 27.917 1.00 92.88 91 LEU A CA 1
ATOM 703 C C . LEU A 1 91 ? -22.059 -6.136 29.401 1.00 92.88 91 LEU A C 1
ATOM 705 O O . LEU A 1 91 ? -22.857 -6.722 30.129 1.00 92.88 91 LEU A O 1
ATOM 709 N N . GLN A 1 92 ? -20.894 -5.669 29.858 1.00 92.31 92 GLN A N 1
ATOM 710 C CA . GLN A 1 92 ? -20.516 -5.765 31.269 1.00 92.31 92 GLN A CA 1
ATOM 711 C C . GLN A 1 92 ? -21.381 -4.882 32.175 1.00 92.31 92 GLN A C 1
ATOM 713 O O . GLN A 1 92 ? -21.762 -5.331 33.254 1.00 92.31 92 GLN A O 1
ATOM 718 N N . LEU A 1 93 ? -21.706 -3.658 31.747 1.00 91.12 93 LEU A N 1
ATOM 719 C CA . LEU A 1 93 ? -22.601 -2.766 32.490 1.00 91.12 93 LEU A CA 1
ATOM 720 C C . LEU A 1 93 ? -24.013 -3.356 32.598 1.00 91.12 93 LEU A C 1
ATOM 722 O O . LEU A 1 93 ? -24.545 -3.446 33.702 1.00 91.12 93 LEU A O 1
ATOM 726 N N . ASP A 1 94 ? -24.569 -3.846 31.488 1.00 92.00 94 ASP A N 1
ATOM 727 C CA . ASP A 1 94 ? -25.899 -4.468 31.459 1.00 92.00 94 ASP A CA 1
ATOM 728 C C . ASP A 1 94 ? -25.963 -5.696 32.388 1.00 92.00 94 ASP A C 1
ATOM 730 O O . ASP A 1 94 ? -26.931 -5.889 33.128 1.00 92.00 94 ASP A O 1
ATOM 734 N N . GLY A 1 95 ? -24.899 -6.509 32.410 1.00 89.19 95 GLY A N 1
ATOM 735 C CA . GLY A 1 95 ? -24.782 -7.655 33.314 1.00 89.19 95 GLY A CA 1
ATOM 736 C C . GLY A 1 95 ? -24.731 -7.264 34.798 1.00 89.19 95 GLY A C 1
ATOM 737 O O . GLY A 1 95 ? -25.332 -7.941 35.633 1.00 89.19 95 GLY A O 1
ATOM 738 N N . GLN A 1 96 ? -24.060 -6.160 35.140 1.00 83.75 96 GLN A N 1
ATOM 739 C CA . GLN A 1 96 ? -24.015 -5.649 36.516 1.00 83.75 96 GLN A CA 1
ATOM 740 C C . GLN A 1 96 ? -25.357 -5.060 36.965 1.00 83.75 96 GLN A C 1
ATOM 742 O O . GLN A 1 96 ? -25.766 -5.270 38.107 1.00 83.75 96 GLN A O 1
ATOM 747 N N . GLU A 1 97 ? -26.068 -4.353 36.084 1.00 84.56 97 GLU A N 1
ATOM 748 C CA . GLU A 1 97 ? -27.402 -3.829 36.390 1.00 84.56 97 GLU A CA 1
ATOM 749 C C . GLU A 1 97 ? -28.427 -4.945 36.612 1.00 84.56 97 GLU A C 1
ATOM 751 O O . GLU A 1 97 ? -29.267 -4.834 37.508 1.00 84.56 97 GLU A O 1
ATOM 756 N N . ALA A 1 98 ? -28.341 -6.034 35.842 1.00 82.50 98 ALA A N 1
ATOM 757 C CA . ALA A 1 98 ? -29.184 -7.210 36.032 1.00 82.50 98 ALA A CA 1
ATOM 758 C C . ALA A 1 98 ? -28.922 -7.896 37.384 1.00 82.50 98 ALA A C 1
ATOM 760 O O . ALA A 1 98 ? -29.871 -8.231 38.091 1.00 82.50 98 ALA A O 1
ATOM 761 N N . ALA A 1 99 ? -27.652 -8.040 37.778 1.00 79.44 99 ALA A N 1
ATOM 762 C CA . ALA A 1 99 ? -27.270 -8.642 39.057 1.00 79.44 99 ALA A CA 1
ATOM 763 C C . ALA A 1 99 ? -27.652 -7.787 40.281 1.00 79.44 99 ALA A C 1
ATOM 765 O O . ALA A 1 99 ? -27.837 -8.325 41.364 1.00 79.44 99 ALA A O 1
ATOM 766 N N . ARG A 1 100 ? -27.776 -6.460 40.127 1.00 72.44 100 ARG A N 1
ATOM 767 C CA . ARG A 1 100 ? -28.128 -5.534 41.222 1.00 72.44 100 ARG A CA 1
ATOM 768 C C . ARG A 1 100 ? -29.639 -5.395 41.458 1.00 72.44 100 ARG A C 1
ATOM 770 O O . ARG A 1 100 ? -30.041 -4.808 42.458 1.00 72.44 100 ARG A O 1
ATOM 777 N N . LYS A 1 101 ? -30.471 -5.853 40.518 1.00 68.38 101 LYS A N 1
ATOM 778 C CA . LYS A 1 101 ? -31.943 -5.820 40.618 1.00 68.38 101 LYS A CA 1
ATOM 779 C C . LYS A 1 101 ? -32.545 -7.095 41.228 1.00 68.38 101 LYS A C 1
ATOM 781 O O . LYS A 1 101 ? -33.757 -7.123 41.429 1.00 68.38 101 LYS A O 1
ATOM 786 N N . GLN A 1 102 ? -31.728 -8.117 41.482 1.00 54.75 102 GLN A N 1
ATOM 787 C CA . GLN A 1 102 ? -32.072 -9.294 42.290 1.00 54.75 102 GLN A CA 1
ATOM 788 C C . GLN A 1 102 ? -31.707 -9.048 43.753 1.00 54.75 102 GLN A C 1
ATOM 790 O O . GLN A 1 102 ? -32.454 -9.559 44.613 1.00 54.75 102 GLN A O 1
#

Foldseek 3Di:
DVVVVVVVVVVVPDPPPPLNVLVVVLVVLVVLLVDPVSLVVQCVVVVNPDSVVSSVVSVVVSVVSVVVSVVSVVVVVVVVVVVVVVVVVVVVVVVVVVVVVD

Secondary structure (DSSP, 8-state):
-HHHHHHHHHTT-S---THHHHHHHHHHHHHHTT-HHHHHHHHHHTT-SSHHHHHHHHHHHHHHHHHHHHHHHHHHHHHHHHHHHHHHHHHHHHHHHHHH--

Radius of gyration: 22.93 Å; chains: 1; bounding box: 53×22×63 Å